Protein AF-A0A933XGR8-F1 (afdb_monomer_lite)

Foldseek 3Di:
DDADDPVNVVVVQVVQVPDPFWPDKDKDQLLPPPPPVVPDDPPAFNWIWIWTWGQDPVGIDIDIDTGGPVPRHPDPVVVLVVPQDPLLVVQLVVLCVVPVPDPPVPPQDDSVLSSCQCRVVVDRDDVSSVVSSVPPD

Sequence (137 aa):
MGEPSLGAVGDLLSVLAKMPTIQKVQFNNYRELRRDARKDRINFPRAYYVGLRTVQPSGEWKIDMWFGKRGEVGDYDATELNTITQEQSIVILRLKELWKDGKGYRDGVLSTDFYKAVMRQDVKDERGFTEYLETKD

Secondary structure (DSSP, 8-state):
-PPPPHHHHHHHHHHHTT-TTEEEEEEEETTTS---TTTS-TT--SEEEEEEEEEETTEEEEEEEEEE-TTTS----HHHHTT--HHHHHHHHHHHHHHHTSTTBTTTB-HHHHHHHHHHS---SHHHHHHHHHH--

Structure (mmCIF, N/CA/C/O backbone):
data_AF-A0A933XGR8-F1
#
_entry.id   AF-A0A933XGR8-F1
#
loop_
_atom_site.group_PDB
_atom_site.id
_atom_site.type_symbol
_atom_site.label_atom_id
_atom_site.label_alt_id
_atom_site.label_comp_id
_atom_site.label_asym_id
_atom_site.label_entity_id
_atom_site.label_seq_id
_atom_site.pdbx_PDB_ins_code
_atom_site.Cartn_x
_atom_site.Cartn_y
_atom_site.Cartn_z
_atom_site.occupancy
_atom_site.B_iso_or_equiv
_atom_site.auth_seq_id
_atom_site.auth_comp_id
_atom_site.auth_asym_id
_atom_site.auth_atom_id
_atom_site.pdbx_PDB_model_num
ATOM 1 N N . MET A 1 1 ? -7.257 -9.499 -17.018 1.00 55.75 1 MET A N 1
ATOM 2 C CA . MET A 1 1 ? -5.783 -9.408 -17.084 1.00 55.75 1 MET A CA 1
ATOM 3 C C . MET A 1 1 ? -5.207 -10.778 -16.779 1.00 55.75 1 MET A C 1
ATOM 5 O O . MET A 1 1 ? -5.722 -11.430 -15.876 1.00 55.75 1 MET A O 1
ATOM 9 N N . GLY A 1 2 ? -4.228 -11.229 -17.567 1.00 69.88 2 GLY A N 1
ATOM 10 C CA . GLY A 1 2 ? -3.498 -12.474 -17.310 1.00 69.88 2 GLY A CA 1
ATOM 11 C C . GLY A 1 2 ? -2.570 -12.348 -16.101 1.00 69.88 2 GLY A C 1
ATOM 12 O O . GLY A 1 2 ? -2.334 -11.247 -15.608 1.00 69.88 2 GLY A O 1
ATOM 13 N N . GLU A 1 3 ? -2.074 -13.479 -15.609 1.00 80.56 3 GLU A N 1
ATOM 14 C CA . GLU A 1 3 ? -1.103 -13.502 -14.516 1.00 80.56 3 GLU A CA 1
ATOM 15 C C . GLU A 1 3 ? 0.225 -12.858 -14.966 1.00 80.56 3 GLU A C 1
ATOM 17 O O . GLU A 1 3 ? 0.697 -13.164 -16.066 1.00 80.56 3 GLU A O 1
ATOM 22 N N . PRO A 1 4 ? 0.832 -11.962 -14.166 1.00 85.31 4 PRO A N 1
ATOM 23 C CA . PRO A 1 4 ? 2.100 -11.340 -14.532 1.00 85.31 4 PRO A CA 1
ATOM 24 C C . PRO A 1 4 ? 3.214 -12.391 -14.613 1.00 85.31 4 PRO A C 1
ATOM 26 O O . PRO A 1 4 ? 3.324 -13.266 -13.752 1.00 85.31 4 PRO A O 1
ATOM 29 N N . SER A 1 5 ? 4.057 -12.305 -15.644 1.00 91.00 5 SER A N 1
ATOM 30 C CA . SER A 1 5 ? 5.222 -13.180 -15.800 1.00 91.00 5 SER A CA 1
ATOM 31 C C . SER A 1 5 ? 6.449 -12.598 -15.095 1.00 91.00 5 SER A C 1
ATOM 33 O O . SER A 1 5 ? 6.585 -11.379 -14.968 1.00 91.00 5 SER A O 1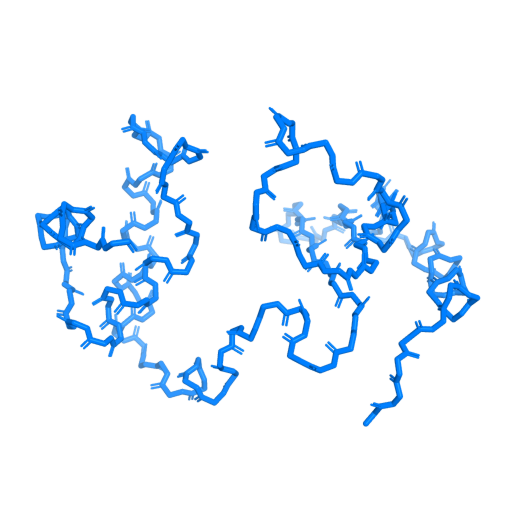
ATOM 35 N N . LEU A 1 6 ? 7.380 -13.463 -14.678 1.00 90.31 6 LEU A N 1
ATOM 36 C CA . LEU A 1 6 ? 8.656 -13.025 -14.101 1.00 90.31 6 LEU A CA 1
ATOM 37 C C . LEU A 1 6 ? 9.437 -12.121 -15.067 1.00 90.31 6 LEU A C 1
ATOM 39 O O . LEU A 1 6 ? 10.014 -11.132 -14.630 1.00 90.31 6 LEU A O 1
ATOM 43 N N . GLY A 1 7 ? 9.416 -12.434 -16.369 1.00 93.50 7 GLY A N 1
ATOM 44 C CA . GLY A 1 7 ? 10.074 -11.626 -17.400 1.00 93.50 7 GLY A CA 1
ATOM 45 C C . GLY A 1 7 ? 9.516 -10.205 -17.464 1.00 93.50 7 GLY A C 1
ATOM 46 O O . GLY A 1 7 ? 10.277 -9.251 -17.355 1.00 93.50 7 GLY A O 1
ATOM 47 N N . ALA A 1 8 ? 8.187 -10.057 -17.507 1.00 92.62 8 ALA A N 1
ATOM 48 C CA . ALA A 1 8 ? 7.549 -8.741 -17.550 1.00 92.62 8 ALA A CA 1
ATOM 49 C C . ALA A 1 8 ? 7.844 -7.902 -16.293 1.00 92.62 8 ALA A C 1
ATOM 51 O O . ALA A 1 8 ? 8.072 -6.696 -16.385 1.00 92.62 8 ALA A O 1
ATOM 52 N N . VAL A 1 9 ? 7.870 -8.533 -15.111 1.00 93.00 9 VAL A N 1
ATOM 53 C CA . VAL A 1 9 ? 8.275 -7.843 -13.877 1.00 93.00 9 VAL A CA 1
ATOM 54 C C . VAL A 1 9 ? 9.764 -7.477 -13.932 1.00 93.00 9 VAL A C 1
ATOM 56 O O . VAL A 1 9 ? 10.116 -6.359 -13.575 1.00 93.00 9 VAL A O 1
ATOM 59 N N . GLY A 1 10 ? 10.635 -8.359 -14.428 1.00 93.75 10 GLY A N 1
ATOM 60 C CA . GLY A 1 10 ? 12.071 -8.098 -14.595 1.00 93.75 10 GLY A CA 1
ATOM 61 C C . GLY A 1 10 ? 12.386 -6.919 -15.524 1.00 93.75 10 GLY A C 1
ATOM 62 O O . GLY A 1 10 ? 13.243 -6.088 -15.203 1.00 93.75 10 GLY A O 1
ATOM 63 N N . ASP A 1 11 ? 11.650 -6.793 -16.627 1.00 95.44 11 ASP A N 1
ATOM 64 C CA . ASP A 1 11 ? 11.771 -5.664 -17.553 1.00 95.44 11 ASP A CA 1
ATOM 65 C C . ASP A 1 11 ? 11.394 -4.346 -16.864 1.00 95.44 11 ASP A C 1
ATOM 67 O O . ASP A 1 11 ? 12.130 -3.358 -16.944 1.00 95.44 11 ASP A O 1
ATOM 71 N N . LEU A 1 12 ? 10.296 -4.344 -16.097 1.00 94.50 12 LEU A N 1
ATOM 72 C CA . LEU A 1 12 ? 9.887 -3.190 -15.297 1.00 94.50 12 LEU A CA 1
ATOM 73 C C . LEU A 1 12 ? 10.962 -2.802 -14.272 1.00 94.50 12 LEU A C 1
ATOM 75 O O . LEU A 1 12 ? 11.304 -1.625 -14.161 1.00 94.50 12 LEU A O 1
ATOM 79 N N . LEU A 1 13 ? 11.522 -3.769 -13.539 1.00 94.56 13 LEU A N 1
ATOM 80 C CA . LEU A 1 13 ? 12.588 -3.510 -12.562 1.00 94.56 13 LEU A CA 1
ATOM 81 C C . LEU A 1 13 ? 13.804 -2.843 -13.212 1.00 94.56 13 LEU A C 1
ATOM 83 O O . LEU A 1 13 ? 14.376 -1.920 -12.634 1.00 94.56 13 LEU A O 1
ATOM 87 N N . SER A 1 14 ? 14.164 -3.269 -14.424 1.00 94.38 14 SER A N 1
ATOM 88 C CA . SER A 1 14 ? 15.281 -2.700 -15.184 1.00 94.38 14 SER A CA 1
ATOM 89 C C . SER A 1 14 ? 15.049 -1.243 -15.587 1.00 94.38 14 SER A C 1
ATOM 91 O O . SER A 1 14 ? 16.008 -0.475 -15.684 1.00 94.38 14 SER A O 1
ATOM 93 N N . VAL A 1 15 ? 13.792 -0.850 -15.809 1.00 96.12 15 VAL A N 1
ATOM 94 C CA . VAL A 1 15 ? 13.409 0.549 -16.044 1.00 96.12 15 VAL A CA 1
ATOM 95 C C . VAL A 1 15 ? 13.436 1.338 -14.735 1.00 96.12 15 VAL A C 1
ATOM 97 O O . VAL A 1 15 ? 14.088 2.377 -14.663 1.00 96.12 15 VAL A O 1
ATOM 100 N N . LEU A 1 16 ? 12.787 0.825 -13.684 1.00 94.56 16 LEU A N 1
ATOM 101 C CA . LEU A 1 16 ? 12.688 1.489 -12.379 1.00 94.56 16 LEU A CA 1
ATOM 102 C C . LEU A 1 16 ? 14.067 1.752 -11.760 1.00 94.56 16 LEU A C 1
ATOM 104 O O . LEU A 1 16 ? 14.319 2.842 -11.258 1.00 94.56 16 LEU A O 1
ATOM 108 N N . ALA A 1 17 ? 14.995 0.798 -11.853 1.00 93.50 17 ALA A N 1
ATOM 109 C CA . ALA A 1 17 ? 16.348 0.939 -11.315 1.00 93.50 17 ALA A CA 1
ATOM 110 C C . ALA A 1 17 ? 17.175 2.056 -11.981 1.00 93.50 17 ALA A C 1
ATOM 112 O O . ALA A 1 17 ? 18.191 2.470 -11.430 1.00 93.50 17 ALA A O 1
ATOM 113 N N . LYS A 1 18 ? 16.761 2.536 -13.160 1.00 95.88 18 LYS A N 1
ATOM 114 C CA . LYS A 1 18 ? 17.431 3.621 -13.893 1.00 95.88 18 LYS A CA 1
ATOM 115 C C . LYS A 1 18 ? 16.783 4.984 -13.664 1.00 95.88 18 LYS A C 1
ATOM 117 O O . LYS A 1 18 ? 17.300 5.985 -14.157 1.00 95.88 18 LYS A O 1
ATOM 122 N N . MET A 1 19 ? 15.648 5.046 -12.967 1.00 95.12 19 MET A N 1
ATOM 123 C CA . MET A 1 19 ? 14.970 6.315 -12.726 1.00 95.12 19 MET A CA 1
ATOM 124 C C . MET A 1 19 ? 15.767 7.148 -11.712 1.00 95.12 19 MET A C 1
ATOM 126 O O . MET A 1 19 ? 16.024 6.657 -10.614 1.00 95.12 19 MET A O 1
ATOM 130 N N . PRO A 1 20 ? 16.101 8.419 -12.011 1.00 93.38 20 PRO A N 1
ATOM 131 C CA . PRO A 1 20 ? 16.928 9.251 -11.128 1.00 93.38 20 PRO A CA 1
ATOM 132 C C . PRO A 1 20 ? 16.357 9.448 -9.720 1.00 93.38 20 PRO A C 1
ATOM 134 O O . PRO A 1 20 ? 17.097 9.674 -8.768 1.00 93.38 20 PRO A O 1
ATOM 137 N N . THR A 1 21 ? 15.034 9.374 -9.581 1.00 94.12 21 THR A N 1
ATOM 138 C CA . THR A 1 21 ? 14.339 9.542 -8.303 1.00 94.12 21 THR A CA 1
ATOM 139 C C . THR A 1 21 ? 14.266 8.256 -7.488 1.00 94.12 21 THR A C 1
ATOM 141 O O . THR A 1 21 ? 13.863 8.315 -6.328 1.00 94.12 21 THR A O 1
ATOM 144 N N . ILE A 1 22 ? 14.615 7.095 -8.050 1.00 95.50 22 ILE A N 1
ATOM 145 C CA . ILE A 1 22 ? 14.573 5.801 -7.362 1.00 95.50 22 ILE A CA 1
ATOM 146 C C . ILE A 1 22 ? 15.966 5.489 -6.816 1.00 95.50 22 ILE A C 1
ATOM 148 O O . ILE A 1 22 ? 16.921 5.300 -7.557 1.00 95.50 22 ILE A O 1
ATOM 152 N N . GLN A 1 23 ? 16.070 5.404 -5.493 1.00 95.00 23 GLN A N 1
ATOM 153 C CA . GLN A 1 23 ? 17.326 5.113 -4.800 1.00 95.00 23 GLN A CA 1
ATOM 154 C C . GLN A 1 23 ? 17.536 3.620 -4.565 1.00 95.00 23 GLN A C 1
ATOM 156 O O . GLN A 1 23 ? 18.666 3.146 -4.473 1.00 95.00 23 GLN A O 1
ATOM 161 N N . LYS A 1 24 ? 16.441 2.871 -4.408 1.00 95.06 24 LYS A N 1
ATOM 162 C CA . LYS A 1 24 ? 16.498 1.437 -4.137 1.00 95.06 24 LYS A CA 1
ATOM 163 C C . LYS A 1 24 ? 15.309 0.726 -4.748 1.00 95.06 24 LYS A C 1
ATOM 165 O O . LYS A 1 24 ? 14.172 1.161 -4.581 1.00 95.06 24 LYS A O 1
ATOM 170 N N . VAL A 1 25 ? 15.597 -0.417 -5.359 1.00 95.38 25 VAL A N 1
ATOM 171 C CA . VAL A 1 25 ? 14.611 -1.394 -5.813 1.00 95.38 25 VAL A CA 1
ATOM 172 C C . VAL A 1 25 ? 14.825 -2.683 -5.023 1.00 95.38 25 VAL A C 1
ATOM 174 O O . VAL A 1 25 ? 15.937 -3.202 -4.947 1.00 95.38 25 VAL A O 1
ATOM 177 N N . GLN A 1 26 ? 13.767 -3.184 -4.400 1.00 94.50 26 GLN A N 1
ATOM 178 C CA . GLN A 1 26 ? 13.710 -4.483 -3.746 1.00 94.50 26 GLN A CA 1
ATOM 179 C C . GLN A 1 26 ? 12.743 -5.363 -4.525 1.00 94.50 26 GLN A C 1
ATOM 181 O O . GLN A 1 26 ? 11.626 -4.943 -4.806 1.00 94.50 26 GLN A O 1
ATOM 186 N N . PHE A 1 27 ? 13.148 -6.594 -4.815 1.00 92.94 27 PHE A N 1
ATOM 187 C CA . PHE A 1 27 ? 12.300 -7.589 -5.455 1.00 92.94 27 PHE A CA 1
ATOM 188 C C . PHE A 1 27 ? 12.251 -8.856 -4.606 1.00 92.94 27 PHE A C 1
ATOM 190 O O . PHE A 1 27 ? 13.293 -9.333 -4.162 1.00 92.94 27 PHE A O 1
ATOM 197 N N . ASN A 1 28 ? 11.052 -9.404 -4.407 1.00 89.25 28 ASN A N 1
ATOM 198 C CA . ASN A 1 28 ? 10.855 -10.714 -3.790 1.00 89.25 28 ASN A CA 1
ATOM 199 C C . ASN A 1 28 ? 9.869 -11.540 -4.628 1.00 89.25 28 ASN A C 1
ATOM 201 O O . ASN A 1 28 ? 8.803 -11.054 -5.016 1.00 89.25 28 ASN A O 1
ATOM 205 N N . ASN A 1 29 ? 10.195 -12.813 -4.853 1.00 88.62 29 ASN A N 1
ATOM 206 C CA . ASN A 1 29 ? 9.309 -13.767 -5.514 1.00 88.62 29 ASN A CA 1
ATOM 207 C C . ASN A 1 29 ? 8.522 -14.582 -4.473 1.00 88.62 29 ASN A C 1
ATOM 209 O O . ASN A 1 29 ? 8.923 -15.684 -4.099 1.00 88.62 29 ASN A O 1
ATOM 213 N N . TYR A 1 30 ? 7.377 -14.058 -4.023 1.00 83.81 30 TYR A N 1
ATOM 214 C CA . TYR A 1 30 ? 6.481 -14.773 -3.103 1.00 83.81 30 TYR A CA 1
ATOM 215 C C . TYR A 1 30 ? 5.646 -15.871 -3.785 1.00 83.81 30 TYR A C 1
ATOM 217 O O . TYR A 1 30 ? 4.850 -16.534 -3.121 1.00 83.81 30 TYR A O 1
ATOM 225 N N . ARG A 1 31 ? 5.832 -16.120 -5.092 1.00 80.38 31 ARG A N 1
ATOM 226 C CA . ARG A 1 31 ? 5.225 -17.276 -5.779 1.00 80.38 31 ARG A CA 1
ATOM 227 C C . 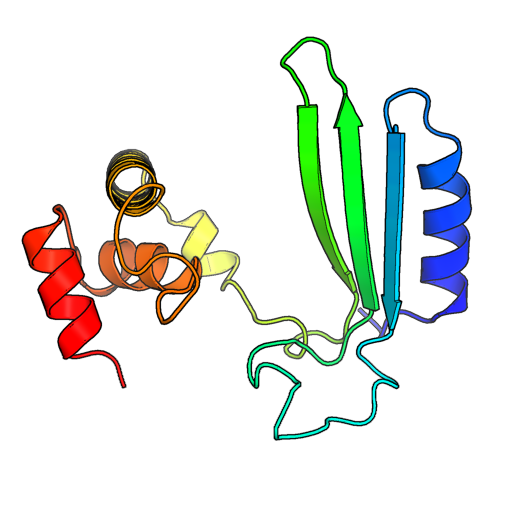ARG A 1 31 ? 6.010 -18.565 -5.546 1.00 80.38 31 ARG A C 1
ATOM 229 O O . ARG A 1 31 ? 5.407 -19.635 -5.535 1.00 80.38 31 ARG A O 1
ATOM 236 N N . GLU A 1 32 ? 7.327 -18.450 -5.385 1.00 72.81 32 GLU A N 1
ATOM 237 C CA . GLU A 1 32 ? 8.264 -19.578 -5.264 1.00 72.81 32 GLU A CA 1
ATOM 238 C C . GLU A 1 32 ? 8.852 -19.742 -3.863 1.00 72.81 32 GLU A C 1
ATOM 240 O O . GLU A 1 32 ? 9.453 -20.778 -3.573 1.00 72.81 32 GLU A O 1
ATOM 245 N N . LEU A 1 33 ? 8.669 -18.753 -2.980 1.00 65.50 33 LEU A N 1
ATOM 246 C CA . LEU A 1 33 ? 9.002 -18.910 -1.570 1.00 65.50 33 LEU A CA 1
ATOM 247 C C . LEU A 1 33 ? 8.258 -20.137 -1.028 1.00 65.50 33 LEU A C 1
ATOM 249 O O . LEU A 1 33 ? 7.025 -20.171 -0.981 1.00 65.50 33 LEU A O 1
ATOM 253 N N . ARG A 1 34 ? 9.025 -21.177 -0.662 1.00 51.84 34 ARG A N 1
ATOM 254 C CA . ARG A 1 34 ? 8.507 -22.319 0.092 1.00 51.84 34 ARG A CA 1
ATOM 255 C C . ARG A 1 34 ? 7.904 -21.736 1.352 1.00 51.84 34 ARG A C 1
ATOM 257 O O . ARG A 1 34 ? 8.666 -21.275 2.192 1.00 51.84 34 ARG A O 1
ATOM 264 N N . ARG A 1 35 ? 6.571 -21.762 1.431 1.00 54.16 35 ARG A N 1
ATOM 265 C CA . ARG A 1 35 ? 5.806 -21.317 2.592 1.00 54.16 35 ARG A CA 1
ATOM 266 C C . ARG A 1 35 ? 6.275 -22.104 3.815 1.00 54.16 35 ARG A C 1
ATOM 268 O O . ARG A 1 35 ? 5.772 -23.195 4.076 1.00 54.16 35 ARG A O 1
ATOM 275 N N . ASP A 1 36 ? 7.270 -21.601 4.531 1.00 49.50 36 ASP A N 1
ATOM 276 C CA . ASP A 1 36 ? 7.590 -22.077 5.863 1.00 49.50 36 ASP A CA 1
ATOM 277 C C . ASP A 1 36 ? 6.485 -21.525 6.747 1.00 49.50 36 ASP A C 1
ATOM 279 O O . ASP A 1 36 ? 6.514 -20.362 7.140 1.00 49.50 36 ASP A O 1
ATOM 283 N N . ALA A 1 37 ? 5.487 -22.355 7.045 1.00 49.47 37 ALA A N 1
ATOM 284 C CA . ALA A 1 37 ? 4.340 -21.986 7.871 1.00 49.47 37 ALA A CA 1
ATOM 285 C C . ALA A 1 37 ? 4.731 -21.402 9.249 1.00 49.47 37 ALA A C 1
ATOM 287 O O . ALA A 1 37 ? 3.884 -20.833 9.928 1.00 49.47 37 ALA A O 1
ATOM 288 N N . ARG A 1 38 ? 6.003 -21.530 9.667 1.00 46.72 38 ARG A N 1
ATOM 289 C CA . ARG A 1 38 ? 6.548 -20.974 10.916 1.00 46.72 38 ARG A CA 1
ATOM 290 C C . ARG A 1 38 ? 7.237 -19.610 10.760 1.00 46.72 38 ARG A C 1
ATOM 292 O O . ARG A 1 38 ? 7.499 -18.967 11.772 1.00 46.72 38 ARG A O 1
ATOM 299 N N . LYS A 1 39 ? 7.565 -19.172 9.538 1.00 45.72 39 LYS A N 1
ATOM 300 C CA . LYS A 1 39 ? 8.265 -17.897 9.250 1.00 45.72 39 LYS A CA 1
ATOM 301 C C . LYS A 1 39 ? 7.503 -16.991 8.296 1.00 45.72 39 LYS A C 1
ATOM 303 O O . LYS A 1 39 ? 7.590 -15.767 8.407 1.00 45.72 39 LYS A O 1
ATOM 308 N N . ASP A 1 40 ? 6.764 -17.579 7.371 1.00 48.50 40 ASP A N 1
ATOM 309 C CA . ASP A 1 40 ? 5.970 -16.838 6.419 1.00 48.50 40 ASP A CA 1
ATOM 310 C C . ASP A 1 40 ? 4.699 -16.389 7.107 1.00 48.50 40 ASP A C 1
ATOM 312 O O . ASP A 1 40 ? 3.821 -17.179 7.453 1.00 48.50 40 ASP A O 1
ATOM 316 N N . ARG A 1 41 ? 4.624 -15.075 7.325 1.00 50.62 41 ARG A N 1
ATOM 317 C CA . ARG A 1 41 ? 3.384 -14.409 7.696 1.00 50.62 41 ARG A CA 1
ATOM 318 C C . ARG A 1 41 ? 2.320 -14.914 6.724 1.00 50.62 41 ARG A C 1
ATOM 320 O O . ARG A 1 41 ? 2.419 -14.651 5.526 1.00 50.62 41 ARG A O 1
ATOM 327 N N . ILE A 1 42 ? 1.316 -15.608 7.258 1.00 54.19 42 ILE A N 1
ATOM 328 C CA . ILE A 1 42 ? 0.144 -16.186 6.570 1.00 54.19 42 ILE A CA 1
ATOM 329 C C . ILE A 1 42 ? -0.556 -15.175 5.626 1.00 54.19 42 ILE A C 1
ATOM 331 O O . ILE A 1 42 ? -1.342 -15.550 4.763 1.00 54.19 42 ILE A O 1
ATOM 335 N N . ASN A 1 43 ? -0.196 -13.895 5.724 1.00 61.97 43 ASN A N 1
ATOM 336 C CA . ASN A 1 43 ? -0.846 -12.751 5.108 1.00 61.97 43 ASN A CA 1
ATOM 337 C C . ASN A 1 43 ? -0.179 -12.233 3.821 1.00 61.97 43 ASN A C 1
ATOM 339 O O . ASN A 1 43 ? -0.616 -11.201 3.313 1.00 61.97 43 ASN A O 1
ATOM 343 N N . PHE A 1 44 ? 0.881 -12.867 3.296 1.00 71.25 44 PHE A N 1
ATOM 344 C CA . PHE A 1 44 ? 1.471 -12.415 2.028 1.00 71.25 44 PHE A CA 1
ATOM 345 C C . PHE A 1 44 ? 0.842 -13.099 0.807 1.00 71.25 44 PHE A C 1
ATOM 347 O O . PHE A 1 44 ? 0.706 -14.328 0.775 1.00 71.25 44 PHE A O 1
ATOM 354 N N . PRO A 1 45 ? 0.481 -12.318 -0.226 1.00 77.75 45 PRO A N 1
ATOM 355 C CA . PRO A 1 45 ? -0.144 -12.852 -1.422 1.00 77.75 45 PRO A CA 1
ATOM 356 C C . PRO A 1 45 ? 0.827 -13.721 -2.223 1.00 77.75 45 PRO A C 1
ATOM 358 O O . PRO A 1 45 ? 2.045 -13.520 -2.199 1.00 77.75 45 PRO A O 1
ATOM 361 N N . ARG A 1 46 ? 0.284 -14.672 -2.990 1.00 82.00 46 ARG A N 1
ATOM 362 C CA . ARG A 1 46 ? 1.064 -15.454 -3.959 1.00 82.00 46 ARG A CA 1
ATOM 363 C C . ARG A 1 46 ? 1.384 -14.577 -5.173 1.00 82.00 46 ARG A C 1
ATOM 365 O O . ARG A 1 46 ? 0.722 -14.637 -6.197 1.00 82.00 46 ARG A O 1
ATOM 372 N N . ALA A 1 47 ? 2.383 -13.719 -5.040 1.00 88.00 47 ALA A N 1
ATOM 373 C CA . ALA A 1 47 ? 2.648 -12.662 -6.007 1.00 88.00 47 ALA A CA 1
ATOM 374 C C . ALA A 1 47 ? 4.137 -12.311 -6.074 1.00 88.00 47 ALA A C 1
ATOM 376 O O . ALA A 1 47 ? 4.944 -12.727 -5.245 1.00 88.00 47 ALA A O 1
ATOM 377 N N . TYR A 1 48 ? 4.514 -11.517 -7.065 1.00 90.75 48 TYR A N 1
ATOM 378 C CA . TYR A 1 48 ? 5.779 -10.799 -7.039 1.00 90.75 48 TYR A CA 1
ATOM 379 C C . TYR A 1 48 ? 5.615 -9.512 -6.241 1.00 90.75 48 TYR A C 1
ATOM 381 O O . TYR A 1 48 ? 4.619 -8.807 -6.391 1.00 90.75 48 TYR A O 1
ATOM 389 N N . TYR A 1 49 ? 6.604 -9.189 -5.421 1.00 90.81 49 TYR A N 1
ATOM 390 C CA . TYR A 1 49 ? 6.656 -7.933 -4.685 1.00 90.81 49 TYR A CA 1
ATOM 391 C C . TYR A 1 49 ? 7.793 -7.070 -5.205 1.00 90.81 49 TYR A C 1
ATOM 393 O O . TYR A 1 49 ? 8.913 -7.556 -5.387 1.00 90.81 49 TYR A O 1
ATOM 401 N N . VAL A 1 50 ? 7.503 -5.784 -5.372 1.00 94.06 50 VAL A N 1
ATOM 402 C CA . VAL A 1 50 ? 8.480 -4.756 -5.707 1.00 94.06 50 VAL A CA 1
ATOM 403 C C . VAL A 1 50 ? 8.356 -3.613 -4.708 1.00 94.06 50 VAL A C 1
ATOM 405 O O . VAL A 1 50 ? 7.355 -2.903 -4.685 1.00 94.06 50 VAL A O 1
ATOM 408 N N . GLY A 1 51 ? 9.385 -3.436 -3.887 1.00 94.31 51 GLY A N 1
ATOM 409 C CA . GLY A 1 51 ? 9.515 -2.307 -2.973 1.00 94.31 51 GLY A CA 1
ATOM 410 C C . GLY A 1 51 ? 10.452 -1.257 -3.555 1.00 94.31 51 GLY A C 1
ATOM 411 O O . GLY A 1 51 ? 11.576 -1.578 -3.933 1.00 94.31 51 GLY A O 1
ATOM 412 N N . LEU A 1 52 ? 10.027 -0.000 -3.601 1.00 95.94 52 LEU A N 1
ATOM 413 C CA . LEU A 1 52 ? 10.848 1.121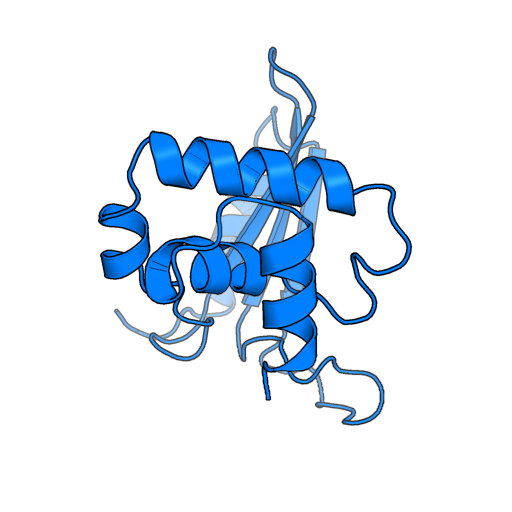 -4.048 1.00 95.94 52 LEU A CA 1
ATOM 414 C C . LEU A 1 52 ? 11.120 2.066 -2.888 1.00 95.94 52 LEU A C 1
ATOM 416 O O . LEU A 1 52 ? 10.224 2.346 -2.093 1.00 95.94 52 LEU A O 1
ATOM 420 N N . ARG A 1 53 ? 12.338 2.604 -2.832 1.00 96.12 53 ARG A N 1
ATOM 421 C CA . ARG A 1 53 ? 12.612 3.857 -2.124 1.00 96.12 53 ARG A CA 1
ATOM 422 C C . ARG A 1 53 ? 12.878 4.935 -3.150 1.00 96.12 53 ARG A C 1
ATOM 424 O O . ARG A 1 53 ? 13.754 4.766 -4.000 1.00 96.12 53 ARG A O 1
ATOM 431 N N . THR A 1 54 ? 12.119 6.016 -3.076 1.00 94.56 54 THR A N 1
ATOM 432 C CA . THR A 1 54 ? 12.241 7.157 -3.977 1.00 94.56 54 THR A CA 1
ATOM 433 C C . THR A 1 54 ? 12.416 8.440 -3.185 1.00 94.56 54 THR A C 1
ATOM 435 O O . THR A 1 54 ? 11.825 8.594 -2.122 1.00 94.56 54 THR A O 1
ATOM 438 N N . VAL A 1 55 ? 13.233 9.355 -3.698 1.00 91.88 55 VAL A N 1
ATOM 439 C CA . VAL A 1 55 ? 13.398 10.698 -3.143 1.00 91.88 55 VAL A CA 1
ATOM 440 C C . VAL A 1 55 ? 12.834 11.703 -4.130 1.00 91.88 55 VAL A C 1
ATOM 442 O O . VAL A 1 55 ? 13.165 11.698 -5.316 1.00 91.88 55 VAL A O 1
ATOM 445 N N . GLN A 1 56 ? 11.953 12.551 -3.618 1.00 88.00 56 GLN A N 1
ATOM 446 C CA . GLN A 1 56 ? 11.294 13.632 -4.336 1.00 88.00 56 GLN A CA 1
ATOM 447 C C . GLN A 1 56 ? 11.482 14.939 -3.552 1.00 88.00 56 GLN A C 1
ATOM 449 O O . GLN A 1 56 ? 11.853 14.889 -2.378 1.00 88.00 56 GLN A O 1
ATOM 454 N N . PRO A 1 57 ? 11.192 16.115 -4.140 1.00 88.69 57 PRO A N 1
ATOM 455 C CA . PRO A 1 57 ? 11.266 17.385 -3.411 1.00 88.69 57 PRO A CA 1
ATOM 456 C C . PRO A 1 57 ? 10.433 17.410 -2.119 1.00 88.69 57 PRO A C 1
ATOM 458 O O . PRO A 1 57 ? 10.779 18.116 -1.179 1.00 88.69 57 PRO A O 1
ATOM 461 N N . SER A 1 58 ? 9.361 16.615 -2.049 1.00 88.38 58 SER A N 1
ATOM 462 C CA . SER A 1 58 ? 8.512 16.480 -0.861 1.00 88.38 58 SER A CA 1
ATOM 463 C C . SER A 1 58 ? 9.071 15.536 0.218 1.00 88.38 58 SER A C 1
ATOM 465 O O . SER A 1 58 ? 8.444 15.405 1.264 1.00 88.38 58 SER A O 1
ATOM 467 N N . GLY A 1 59 ? 10.173 14.820 -0.042 1.00 91.25 59 GLY A N 1
ATOM 468 C CA . GLY A 1 59 ? 10.782 13.855 0.882 1.00 91.25 59 GLY A CA 1
ATOM 469 C C . GLY A 1 59 ? 11.027 12.455 0.299 1.00 91.25 59 GLY A C 1
ATOM 470 O O . GLY A 1 59 ? 10.905 12.221 -0.907 1.00 91.25 59 GLY A O 1
ATOM 471 N N . GLU A 1 60 ? 11.397 11.520 1.181 1.00 93.31 60 GLU A N 1
ATOM 472 C CA . GLU A 1 60 ? 11.579 10.098 0.857 1.00 93.31 60 GLU A CA 1
ATOM 473 C C . GLU A 1 60 ? 10.245 9.352 0.960 1.00 93.31 60 GLU A C 1
ATOM 475 O O . GLU A 1 60 ? 9.534 9.441 1.962 1.00 93.31 60 GLU A O 1
ATOM 480 N N . TRP A 1 61 ? 9.938 8.561 -0.063 1.00 93.00 61 TRP A N 1
ATOM 481 C CA . TRP A 1 61 ? 8.776 7.689 -0.099 1.00 93.00 61 TRP A CA 1
ATOM 482 C C . TRP A 1 61 ? 9.195 6.236 -0.249 1.00 93.00 61 TRP A C 1
ATOM 484 O O . TRP A 1 61 ? 10.097 5.893 -1.020 1.00 93.00 61 TRP A O 1
ATOM 494 N N . LYS A 1 62 ? 8.458 5.365 0.439 1.00 92.31 62 LYS A N 1
ATOM 495 C CA . LYS A 1 62 ? 8.462 3.930 0.180 1.00 92.31 62 LYS A CA 1
ATOM 496 C C . LYS A 1 62 ? 7.212 3.570 -0.617 1.00 92.31 62 LYS A C 1
ATOM 498 O O . LYS A 1 62 ? 6.107 3.864 -0.173 1.00 92.31 62 LYS A O 1
ATOM 503 N N . ILE A 1 63 ? 7.389 2.927 -1.767 1.00 91.38 63 ILE A N 1
ATOM 504 C CA . ILE A 1 63 ? 6.287 2.442 -2.607 1.00 91.38 63 ILE A CA 1
ATOM 505 C C . ILE A 1 63 ? 6.323 0.919 -2.593 1.00 91.38 63 ILE A C 1
ATOM 507 O O . ILE A 1 63 ? 7.343 0.317 -2.916 1.00 91.38 63 ILE A O 1
ATOM 511 N N . ASP A 1 64 ? 5.212 0.300 -2.214 1.00 89.00 64 ASP A N 1
ATOM 512 C CA . ASP A 1 64 ? 5.055 -1.149 -2.152 1.00 89.00 64 ASP A CA 1
ATOM 513 C C . ASP A 1 64 ? 4.108 -1.596 -3.274 1.00 89.00 64 ASP A C 1
ATOM 515 O O . ASP A 1 64 ? 2.938 -1.222 -3.285 1.00 89.00 64 ASP A O 1
ATOM 519 N N . MET A 1 65 ? 4.609 -2.385 -4.227 1.00 89.88 65 MET A N 1
ATOM 520 C CA . MET A 1 65 ? 3.842 -2.890 -5.369 1.00 89.88 65 MET A CA 1
ATOM 521 C C . MET A 1 65 ? 3.766 -4.414 -5.336 1.00 89.88 65 MET A C 1
ATOM 523 O O . MET A 1 65 ? 4.759 -5.094 -5.070 1.00 89.88 65 MET A O 1
ATOM 527 N N . TRP A 1 66 ? 2.593 -4.949 -5.661 1.00 88.50 66 TRP A N 1
ATOM 528 C CA . TRP A 1 66 ? 2.337 -6.383 -5.731 1.00 88.50 66 TRP A CA 1
ATOM 529 C C . TRP A 1 66 ? 1.788 -6.754 -7.107 1.00 88.50 66 TRP A C 1
ATOM 531 O O . TRP A 1 66 ? 0.814 -6.169 -7.572 1.00 88.50 66 TRP A O 1
ATOM 541 N N . PHE A 1 67 ? 2.401 -7.749 -7.742 1.00 89.06 67 PHE A N 1
ATOM 542 C CA . PHE A 1 67 ? 2.020 -8.262 -9.055 1.00 89.06 67 PHE A CA 1
ATOM 543 C C . PHE A 1 67 ? 1.630 -9.730 -8.917 1.00 89.06 67 PHE A C 1
ATOM 545 O O . PHE A 1 67 ? 2.487 -10.606 -8.798 1.00 89.06 67 PHE A O 1
ATOM 552 N N . GLY A 1 68 ? 0.335 -10.010 -8.943 1.00 86.38 68 GLY A N 1
ATOM 553 C CA . GLY A 1 68 ? -0.186 -11.372 -8.892 1.00 86.38 68 GLY A CA 1
ATOM 554 C C . GLY A 1 68 ? -1.470 -11.502 -9.690 1.00 86.38 68 GLY A C 1
ATOM 555 O O . GLY A 1 68 ? -1.917 -10.556 -10.345 1.00 86.38 68 GLY A O 1
ATOM 556 N N . LYS A 1 69 ? -2.061 -12.695 -9.656 1.00 83.06 69 LYS A N 1
ATOM 557 C CA . LYS A 1 69 ? -3.369 -12.920 -10.263 1.00 83.06 69 LYS A CA 1
ATOM 558 C C . LYS A 1 69 ? -4.433 -12.104 -9.518 1.00 83.06 69 LYS A C 1
ATOM 560 O O . LYS A 1 69 ? -4.326 -11.868 -8.314 1.00 83.06 69 LYS A O 1
ATOM 565 N N . ARG A 1 70 ? -5.484 -11.686 -10.232 1.00 75.25 70 ARG A N 1
ATOM 566 C CA . ARG A 1 70 ? -6.664 -11.059 -9.612 1.00 75.25 70 ARG A CA 1
ATOM 567 C C . ARG A 1 70 ? -7.210 -11.976 -8.507 1.00 75.25 70 ARG A C 1
ATOM 569 O O . ARG A 1 70 ? -7.398 -13.164 -8.767 1.00 75.25 70 ARG A O 1
ATOM 576 N N . GLY A 1 71 ? -7.435 -11.426 -7.315 1.00 73.44 71 GLY A N 1
ATOM 577 C CA . GLY A 1 71 ? -7.861 -12.165 -6.122 1.00 73.44 71 GLY A CA 1
ATOM 578 C C . GLY A 1 71 ? -6.734 -12.838 -5.324 1.00 73.44 71 GLY A C 1
ATOM 579 O O . GLY A 1 71 ? -6.991 -13.324 -4.229 1.00 73.44 71 GLY A O 1
ATOM 580 N N . GLU A 1 72 ? -5.490 -12.880 -5.826 1.00 75.00 72 GLU A N 1
ATOM 581 C CA . GLU A 1 72 ? -4.344 -13.406 -5.060 1.00 75.00 72 GLU A CA 1
ATOM 582 C C . GLU A 1 72 ? -3.563 -12.312 -4.339 1.00 75.00 72 GLU A C 1
ATOM 584 O O . GLU A 1 72 ? -3.102 -12.543 -3.225 1.00 75.00 72 GLU A O 1
ATOM 589 N N . VAL A 1 73 ? -3.405 -11.138 -4.956 1.00 72.31 73 VAL A N 1
ATOM 590 C CA . VAL A 1 73 ? -2.967 -9.924 -4.258 1.00 72.31 73 VAL A CA 1
ATOM 591 C C . VAL A 1 73 ? -4.178 -9.430 -3.502 1.00 72.31 73 VAL A C 1
ATOM 593 O O . VAL A 1 73 ? -5.155 -9.086 -4.156 1.00 72.31 73 VAL A O 1
ATOM 596 N N . GLY A 1 74 ? -4.116 -9.479 -2.165 1.00 65.62 74 GLY A N 1
ATOM 597 C CA . GLY A 1 74 ? -5.243 -9.168 -1.290 1.00 65.62 74 GLY A CA 1
ATOM 598 C C . GLY A 1 74 ? -6.016 -7.985 -1.840 1.00 65.62 74 GLY A C 1
ATOM 599 O O . GLY A 1 74 ? -5.449 -6.898 -1.983 1.00 65.62 74 GLY A O 1
ATOM 600 N N . ASP A 1 75 ? -7.267 -8.241 -2.215 1.00 54.97 75 ASP A N 1
ATOM 601 C CA . ASP A 1 75 ? -8.162 -7.202 -2.673 1.00 54.97 75 ASP A CA 1
ATOM 602 C C . ASP A 1 75 ? -8.317 -6.259 -1.469 1.00 54.97 75 ASP A C 1
ATOM 604 O O . ASP A 1 75 ? -9.118 -6.481 -0.562 1.00 54.97 75 ASP A O 1
ATOM 608 N N . TYR A 1 76 ? -7.543 -5.169 -1.439 1.00 55.75 76 TYR A N 1
ATOM 609 C CA . TYR A 1 76 ? -8.213 -3.926 -1.114 1.00 55.75 76 TYR A CA 1
ATOM 610 C C . TYR A 1 76 ? -9.370 -3.905 -2.086 1.00 55.75 76 TYR A C 1
ATOM 612 O O . TYR A 1 76 ? -9.141 -3.953 -3.299 1.00 55.75 76 TYR A O 1
ATOM 620 N N . ASP A 1 77 ? -10.588 -3.948 -1.567 1.00 60.25 77 ASP A N 1
ATOM 621 C CA . ASP A 1 77 ? -11.719 -3.738 -2.429 1.00 60.25 77 ASP A CA 1
ATOM 622 C C . ASP A 1 77 ? -11.571 -2.301 -2.928 1.00 60.25 77 ASP A C 1
ATOM 624 O O . ASP A 1 77 ? -11.867 -1.334 -2.230 1.00 60.25 77 ASP A O 1
ATOM 628 N N . ALA A 1 78 ? -10.956 -2.152 -4.102 1.00 61.72 78 ALA A N 1
ATOM 629 C CA . ALA A 1 78 ? -10.694 -0.855 -4.694 1.00 61.72 78 ALA A CA 1
ATOM 630 C C . ALA A 1 78 ? -12.021 -0.116 -4.876 1.00 61.72 78 ALA A C 1
ATOM 632 O O . ALA A 1 78 ? -12.042 1.109 -4.850 1.00 61.72 78 ALA A O 1
ATOM 633 N N . THR A 1 79 ? -13.130 -0.857 -4.996 1.00 66.31 79 THR A N 1
ATOM 634 C CA . THR A 1 79 ? -14.468 -0.279 -4.994 1.00 66.31 79 THR A CA 1
ATOM 635 C C . THR A 1 79 ? -14.819 0.308 -3.629 1.00 66.31 79 THR A C 1
ATOM 637 O O . THR A 1 79 ? -15.247 1.454 -3.583 1.00 66.31 79 THR A O 1
ATOM 640 N N . GLU A 1 80 ? -14.529 -0.385 -2.526 1.00 73.50 80 GLU A N 1
ATOM 641 C CA . GLU A 1 80 ? -14.733 0.128 -1.168 1.00 73.50 80 GLU A CA 1
ATOM 642 C C . GLU A 1 80 ? -13.853 1.354 -0.898 1.00 73.50 80 GLU A C 1
ATOM 644 O O . GLU A 1 80 ? -14.373 2.396 -0.514 1.00 73.50 80 GLU A O 1
ATOM 649 N N . LEU A 1 81 ? -12.549 1.303 -1.195 1.00 77.25 81 LEU A N 1
ATOM 650 C CA . LEU A 1 81 ? -11.661 2.460 -1.008 1.00 77.25 81 LEU A CA 1
ATOM 651 C C . LEU A 1 81 ? -12.082 3.677 -1.841 1.00 77.25 81 LEU A C 1
ATOM 653 O O . LEU A 1 81 ? -11.895 4.800 -1.390 1.00 77.25 81 LEU A O 1
ATOM 657 N N . ASN A 1 82 ? -12.681 3.483 -3.018 1.00 81.69 82 ASN A N 1
ATOM 658 C CA . ASN A 1 82 ? -13.207 4.589 -3.824 1.00 81.69 82 ASN A CA 1
ATOM 659 C C . ASN A 1 82 ? -14.443 5.264 -3.202 1.00 81.69 82 ASN A C 1
ATOM 661 O O . ASN A 1 82 ? -14.823 6.348 -3.638 1.00 81.69 82 ASN A O 1
ATOM 665 N N . THR A 1 83 ? -15.070 4.644 -2.199 1.00 87.75 83 THR A N 1
ATOM 666 C CA . THR A 1 83 ? -16.203 5.215 -1.450 1.00 87.75 83 THR A CA 1
ATOM 667 C C . THR A 1 83 ? -15.788 5.903 -0.152 1.00 87.75 83 THR A C 1
ATOM 669 O O . THR A 1 83 ? -16.642 6.460 0.536 1.00 87.75 83 THR A O 1
ATOM 672 N N . ILE A 1 84 ? -14.493 5.891 0.187 1.00 90.62 84 ILE A N 1
ATOM 673 C CA . ILE A 1 84 ? -14.004 6.514 1.414 1.00 90.62 84 ILE A CA 1
ATOM 674 C C . ILE A 1 84 ? -14.304 8.015 1.414 1.00 90.62 84 ILE A C 1
ATOM 676 O O . ILE A 1 84 ? -13.964 8.748 0.483 1.00 90.62 84 ILE A O 1
ATOM 680 N N . THR A 1 85 ? -14.929 8.495 2.485 1.00 94.50 85 THR A N 1
ATOM 681 C CA . THR A 1 85 ? -15.171 9.930 2.643 1.00 94.50 85 THR A CA 1
ATOM 682 C C . THR A 1 85 ? -13.921 10.642 3.161 1.00 94.50 85 THR A C 1
ATOM 684 O O . THR A 1 85 ? -13.005 10.039 3.736 1.00 94.50 85 THR A O 1
ATOM 687 N N . GLN A 1 86 ? -13.875 11.966 2.996 1.00 94.62 86 GLN A N 1
ATOM 688 C CA . GLN A 1 86 ? -12.802 12.781 3.569 1.00 94.62 86 GLN A CA 1
ATOM 689 C C . GLN A 1 86 ? -12.759 12.662 5.102 1.00 94.62 86 GLN A C 1
ATOM 691 O O . GLN A 1 86 ? -11.678 12.583 5.682 1.00 94.62 86 GLN A O 1
ATOM 696 N N . GLU A 1 87 ? -13.921 12.594 5.755 1.00 95.50 87 GLU A N 1
ATOM 697 C CA . GLU A 1 87 ? -14.025 12.410 7.205 1.00 95.50 87 GLU A CA 1
ATOM 698 C C . GLU A 1 87 ? -13.425 11.067 7.643 1.00 95.50 87 GLU A C 1
ATOM 700 O O . GLU A 1 87 ? -12.548 11.035 8.507 1.00 95.50 87 GLU A O 1
ATOM 705 N N . GLN A 1 88 ? -13.819 9.969 6.991 1.00 95.44 88 GLN A N 1
ATOM 706 C CA . GLN A 1 88 ? -13.269 8.637 7.259 1.00 95.44 88 GLN A CA 1
ATOM 707 C C . GLN A 1 88 ? -11.756 8.599 7.025 1.00 95.44 88 GLN A C 1
ATOM 709 O O . GLN A 1 88 ? -11.015 8.030 7.826 1.00 95.44 88 GLN A O 1
ATOM 714 N N . SER A 1 89 ? -11.276 9.259 5.968 1.00 94.50 89 SER A N 1
ATOM 715 C CA . SER A 1 89 ? -9.844 9.365 5.672 1.00 94.50 89 SER A CA 1
ATOM 716 C C . SER A 1 89 ? -9.078 10.051 6.804 1.00 94.50 89 SER A C 1
ATOM 718 O O . SER A 1 89 ? -8.017 9.576 7.210 1.00 94.50 89 SER A O 1
ATOM 720 N N . ILE A 1 90 ? -9.624 11.139 7.357 1.00 96.00 90 ILE A N 1
ATOM 721 C CA . ILE A 1 90 ? -9.024 11.849 8.494 1.00 96.00 90 ILE A CA 1
ATOM 722 C C . ILE A 1 90 ? -8.990 10.953 9.735 1.00 96.00 90 ILE A C 1
ATOM 724 O O . ILE A 1 90 ? -7.961 10.899 10.409 1.00 96.00 90 ILE A O 1
ATOM 728 N N . VAL A 1 91 ? -10.074 10.229 10.029 1.00 96.19 91 VAL A N 1
ATOM 729 C CA . VAL A 1 91 ? -10.120 9.287 11.159 1.00 96.19 91 VAL A CA 1
ATOM 730 C C . VAL A 1 91 ? -9.068 8.190 10.993 1.00 96.19 91 VAL A C 1
ATOM 732 O O . VAL A 1 91 ? -8.279 7.963 11.906 1.00 96.19 91 VAL A O 1
ATOM 735 N N . ILE A 1 92 ? -8.985 7.564 9.815 1.00 94.00 92 ILE A N 1
ATOM 736 C CA . ILE A 1 92 ? -7.991 6.522 9.522 1.00 94.00 92 ILE A CA 1
ATOM 737 C C . ILE A 1 92 ? -6.570 7.042 9.745 1.00 94.00 92 ILE A C 1
ATOM 739 O O . ILE A 1 92 ? -5.760 6.358 10.368 1.00 94.00 92 ILE A O 1
ATOM 743 N N . LEU A 1 93 ? -6.255 8.246 9.259 1.00 93.12 93 LEU A N 1
ATOM 744 C CA . LEU A 1 93 ? 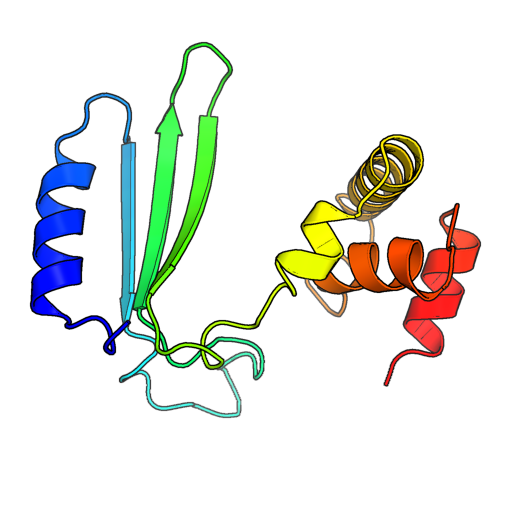-4.932 8.843 9.443 1.00 93.12 93 LEU A CA 1
ATOM 745 C C . LEU A 1 93 ? -4.630 9.127 10.917 1.00 93.12 93 LEU A C 1
ATOM 747 O O . LEU A 1 93 ? -3.530 8.824 11.373 1.00 93.12 93 LEU A O 1
ATOM 751 N N . ARG A 1 94 ? -5.602 9.649 11.673 1.00 92.38 94 ARG A N 1
ATOM 752 C CA . ARG A 1 94 ? -5.453 9.892 13.116 1.00 92.38 94 ARG A CA 1
ATOM 753 C C . ARG A 1 94 ? -5.193 8.600 13.881 1.00 92.38 94 ARG A C 1
ATOM 755 O O . ARG A 1 94 ? -4.236 8.538 14.644 1.00 9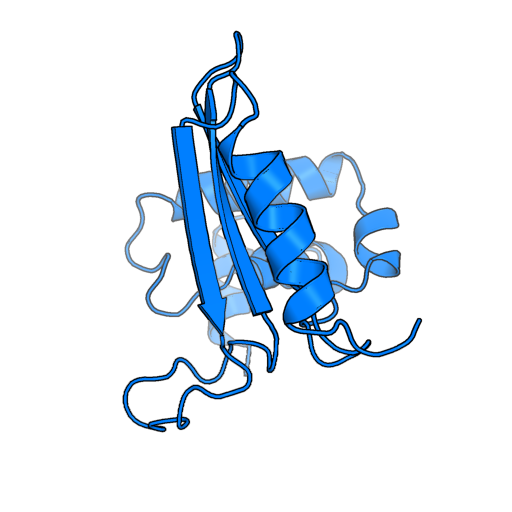2.38 94 ARG A O 1
ATOM 762 N N . LEU A 1 95 ? -5.997 7.564 13.642 1.00 91.31 95 LEU A N 1
ATOM 763 C CA . LEU A 1 95 ? -5.822 6.259 14.283 1.00 91.31 95 LEU A CA 1
ATOM 764 C C . LEU A 1 95 ? -4.463 5.642 13.943 1.00 91.31 95 LEU A C 1
ATOM 766 O O . LEU A 1 95 ? -3.785 5.123 14.827 1.00 91.31 95 LEU A O 1
ATOM 770 N N . LYS A 1 96 ? -4.035 5.737 12.677 1.00 90.31 96 LYS A N 1
ATOM 771 C CA . LYS A 1 96 ? -2.711 5.271 12.248 1.00 90.31 96 LYS A CA 1
ATOM 772 C C . LYS A 1 96 ? -1.579 6.018 12.946 1.00 90.31 96 LYS A C 1
ATOM 774 O O . LYS A 1 96 ? -0.608 5.373 13.326 1.00 90.31 96 LYS A O 1
ATOM 779 N N . GLU A 1 97 ? -1.689 7.335 13.121 1.00 88.25 97 GLU A N 1
ATOM 780 C CA . GLU A 1 97 ? -0.658 8.122 13.808 1.00 88.25 97 GLU A CA 1
ATOM 781 C C . GLU A 1 97 ? -0.582 7.772 15.299 1.00 88.25 97 GLU A C 1
ATOM 783 O O . GLU A 1 97 ? 0.514 7.569 15.807 1.00 88.25 97 GLU A O 1
ATOM 788 N N . LEU A 1 98 ? -1.722 7.595 15.978 1.00 85.56 98 LEU A N 1
ATOM 789 C CA . LEU A 1 98 ? -1.754 7.143 17.379 1.00 85.56 98 LEU A CA 1
ATOM 790 C C . LEU A 1 98 ? -1.083 5.774 17.556 1.00 85.56 98 LEU A C 1
ATOM 792 O O . LEU A 1 98 ? -0.366 5.533 18.523 1.00 85.56 98 LEU A O 1
ATOM 796 N N . TRP A 1 99 ? -1.293 4.878 16.594 1.00 82.25 99 TRP A N 1
ATOM 797 C CA . TRP A 1 99 ? -0.765 3.520 16.653 1.00 82.25 99 TRP A CA 1
ATOM 798 C C . TRP A 1 99 ? 0.683 3.388 16.189 1.00 82.25 99 TRP A C 1
ATOM 800 O O . TRP A 1 99 ? 1.349 2.428 16.564 1.00 82.25 99 TRP A O 1
ATOM 810 N N . LYS A 1 100 ? 1.193 4.337 15.404 1.00 77.62 100 LYS A N 1
ATOM 811 C CA . LYS A 1 100 ? 2.549 4.321 14.836 1.00 77.62 100 LYS A CA 1
ATOM 812 C C . LYS A 1 100 ? 3.646 4.116 15.884 1.00 77.62 100 LYS A C 1
ATOM 814 O O . LYS A 1 100 ? 4.580 3.360 15.615 1.00 77.62 100 LYS A O 1
ATOM 819 N N . ASP A 1 101 ? 3.492 4.744 17.049 1.00 70.12 101 ASP A N 1
ATOM 820 C CA . ASP A 1 101 ? 4.459 4.718 18.156 1.00 70.12 101 ASP A CA 1
ATOM 821 C C . ASP A 1 101 ? 3.985 3.854 19.350 1.00 70.12 101 ASP A C 1
ATOM 823 O O . ASP A 1 101 ? 4.692 3.714 20.351 1.00 70.12 101 ASP A O 1
ATOM 827 N N . GLY A 1 102 ? 2.790 3.259 19.257 1.00 63.34 102 GLY A N 1
ATOM 828 C CA . GLY A 1 102 ? 2.174 2.451 20.311 1.00 63.34 102 GLY A CA 1
ATOM 829 C C . GLY A 1 102 ? 2.650 0.991 20.351 1.00 63.34 102 GLY A C 1
ATOM 830 O O . GLY A 1 102 ? 3.153 0.434 19.372 1.00 63.34 102 GLY A O 1
ATOM 831 N N . LYS A 1 103 ? 2.438 0.322 21.493 1.00 51.06 103 LYS A N 1
ATOM 832 C CA . LYS A 1 103 ? 2.635 -1.132 21.640 1.00 51.06 103 LYS A CA 1
ATOM 833 C C . LYS A 1 103 ? 1.549 -1.887 20.859 1.00 51.06 103 LYS A C 1
ATOM 835 O O . LYS A 1 103 ? 0.505 -2.193 21.418 1.00 51.06 103 LYS A O 1
ATOM 840 N N . GLY A 1 104 ? 1.773 -2.192 19.583 1.00 55.19 104 GLY A N 1
ATOM 841 C CA . GLY A 1 104 ? 0.881 -3.097 18.839 1.00 55.19 104 GLY A CA 1
ATOM 842 C C . GLY A 1 104 ? 0.901 -2.952 17.321 1.00 55.19 104 GLY A C 1
ATOM 843 O O . GLY A 1 104 ? 0.528 -3.889 16.606 1.00 55.19 104 GLY A O 1
ATOM 844 N N . TYR A 1 105 ? 1.379 -1.823 16.793 1.00 53.34 105 TYR A N 1
ATOM 845 C CA . TYR A 1 105 ? 1.575 -1.696 15.354 1.00 53.34 105 TYR A CA 1
ATOM 846 C C . TYR A 1 105 ? 2.747 -2.588 14.933 1.00 53.34 105 TYR A C 1
ATOM 848 O O . TYR A 1 105 ? 3.873 -2.390 15.382 1.00 53.34 105 TYR A O 1
ATOM 856 N N . ARG A 1 106 ? 2.456 -3.551 14.044 1.00 55.06 106 ARG A N 1
ATOM 857 C CA . ARG A 1 106 ? 3.316 -4.634 13.502 1.00 55.06 106 ARG A CA 1
ATOM 858 C C . ARG A 1 106 ? 3.208 -6.016 14.156 1.00 55.06 106 ARG A C 1
ATOM 860 O O . ARG A 1 106 ? 3.559 -6.968 13.456 1.00 55.06 106 ARG A O 1
ATOM 867 N N . ASP A 1 107 ? 2.673 -6.142 15.371 1.00 62.22 107 ASP A N 1
ATOM 868 C CA . ASP A 1 107 ? 2.607 -7.442 16.069 1.00 62.22 107 ASP A CA 1
ATOM 869 C C . ASP A 1 107 ? 1.238 -8.141 15.949 1.00 62.22 107 ASP A C 1
ATOM 871 O O . ASP A 1 107 ? 1.175 -9.366 16.003 1.00 62.22 107 ASP A O 1
ATOM 875 N N . GLY A 1 108 ? 0.155 -7.397 15.680 1.00 71.56 108 GLY A N 1
ATOM 876 C CA . GLY A 1 108 ? -1.188 -7.976 15.467 1.00 71.56 108 GLY A CA 1
ATOM 877 C C . GLY A 1 108 ? -2.189 -7.094 14.708 1.00 71.56 108 GLY A C 1
ATOM 878 O O . GLY A 1 108 ? -3.342 -7.481 14.500 1.00 71.56 108 GLY A O 1
ATOM 879 N N . VAL A 1 109 ? -1.766 -5.902 14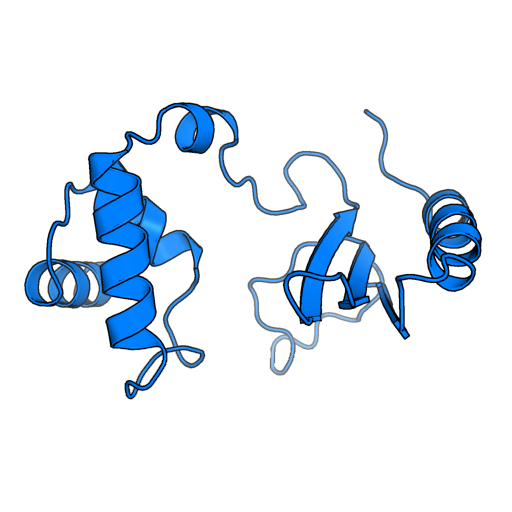.276 1.00 81.62 109 VAL A N 1
ATOM 880 C CA . VAL A 1 109 ? -2.631 -4.926 13.599 1.00 81.62 109 VAL A CA 1
ATOM 881 C C . VAL A 1 109 ? -2.126 -4.645 12.192 1.00 81.62 109 VAL A C 1
ATOM 883 O O . VAL A 1 109 ? -0.976 -4.248 11.986 1.00 81.62 109 VAL A O 1
ATOM 886 N N . LEU A 1 110 ? -2.998 -4.881 11.214 1.00 80.00 110 LEU A N 1
ATOM 887 C CA . LEU A 1 110 ? -2.756 -4.689 9.790 1.00 80.00 110 LEU A CA 1
ATOM 888 C C . LEU A 1 110 ? -3.292 -3.327 9.340 1.00 80.00 110 LEU A C 1
ATOM 890 O O . LEU A 1 110 ? -4.265 -2.814 9.881 1.00 80.00 110 LEU A O 1
ATOM 894 N N . SER A 1 111 ? -2.722 -2.758 8.271 1.00 81.12 111 SER A N 1
ATOM 895 C CA . SER A 1 111 ? -3.247 -1.511 7.680 1.00 81.12 111 SER A CA 1
ATOM 896 C C . SER A 1 111 ? -4.733 -1.632 7.313 1.00 81.12 111 SER A C 1
ATOM 898 O O . SER A 1 111 ? -5.476 -0.669 7.466 1.00 81.12 111 SER A O 1
ATOM 900 N N . THR A 1 112 ? -5.179 -2.817 6.882 1.00 82.38 112 THR A N 1
ATOM 901 C CA . THR A 1 112 ? -6.578 -3.112 6.536 1.00 82.38 112 THR A CA 1
ATOM 902 C C . THR A 1 112 ? -7.536 -3.015 7.716 1.00 82.38 112 THR A C 1
ATOM 904 O O . THR A 1 112 ? -8.714 -2.756 7.498 1.00 82.38 112 THR A O 1
ATOM 907 N N . ASP A 1 113 ? -7.057 -3.199 8.946 1.00 87.38 113 ASP A N 1
ATOM 908 C CA . ASP A 1 113 ? -7.897 -3.117 10.142 1.00 87.38 113 ASP A CA 1
ATOM 909 C C . ASP A 1 113 ? -8.438 -1.705 10.340 1.00 87.38 113 ASP A C 1
ATOM 911 O O . ASP A 1 113 ? -9.623 -1.540 10.602 1.00 87.38 113 ASP A O 1
ATOM 915 N N . PHE A 1 114 ? -7.609 -0.685 10.106 1.00 90.94 114 PHE A N 1
ATOM 916 C CA . PHE A 1 114 ? -8.029 0.716 10.180 1.00 90.94 114 PHE A CA 1
ATOM 917 C C . PHE A 1 114 ? -9.150 1.025 9.187 1.00 90.94 114 PHE A C 1
ATOM 919 O O . PHE A 1 114 ? -10.135 1.660 9.545 1.00 90.94 114 PHE A O 1
ATOM 926 N N . TYR A 1 115 ? -9.021 0.552 7.943 1.00 90.19 115 TYR A N 1
ATOM 927 C CA . TYR A 1 115 ? -10.052 0.774 6.928 1.00 90.19 115 TYR A CA 1
ATOM 928 C C . TYR A 1 115 ? -11.337 0.024 7.269 1.00 90.19 115 TYR A C 1
ATOM 930 O O . TYR A 1 115 ? -12.402 0.624 7.239 1.00 90.19 115 TYR A O 1
ATOM 938 N N . LYS A 1 116 ? -11.254 -1.256 7.652 1.00 89.75 116 LYS A N 1
ATOM 939 C CA . LYS A 1 116 ? -12.437 -2.044 8.031 1.00 89.75 116 LYS A CA 1
ATOM 940 C C . LYS A 1 116 ? -13.164 -1.438 9.230 1.00 89.75 116 LYS A C 1
ATOM 942 O O . LYS A 1 116 ? -14.378 -1.277 9.169 1.00 89.75 116 LYS A O 1
ATOM 947 N N . ALA A 1 117 ? -12.433 -1.066 10.279 1.00 93.12 117 ALA A N 1
ATOM 948 C CA . ALA A 1 117 ? -13.001 -0.452 11.472 1.00 93.12 117 ALA A CA 1
ATOM 949 C C . ALA A 1 117 ? -13.767 0.834 11.130 1.00 93.12 117 ALA A C 1
ATOM 951 O O . ALA A 1 117 ? -14.924 0.994 11.502 1.00 93.12 117 ALA A O 1
ATOM 952 N N . VAL A 1 118 ? -13.153 1.732 10.359 1.00 94.75 118 VAL A N 1
ATOM 953 C CA . VAL A 1 118 ? -13.743 3.045 10.070 1.00 94.75 118 VAL A CA 1
ATOM 954 C C . VAL A 1 118 ? -14.831 2.973 8.996 1.00 94.75 118 VAL A C 1
ATOM 956 O O . VAL A 1 118 ? -15.849 3.649 9.104 1.00 94.75 118 VAL A O 1
ATOM 959 N N . MET A 1 119 ? -14.640 2.171 7.949 1.00 92.69 119 MET A N 1
ATOM 960 C CA . MET A 1 119 ? -15.558 2.136 6.806 1.00 92.69 119 MET A CA 1
ATOM 961 C C . MET A 1 119 ? -16.740 1.190 7.013 1.00 92.69 119 MET A C 1
ATOM 963 O O . MET A 1 119 ? -17.823 1.473 6.512 1.00 92.69 119 MET A O 1
ATOM 967 N N . ARG A 1 120 ? -16.553 0.081 7.743 1.00 91.00 120 ARG A N 1
ATOM 968 C CA . ARG A 1 120 ? -17.596 -0.946 7.928 1.00 91.00 120 ARG A CA 1
ATOM 969 C C . ARG A 1 120 ? -18.250 -0.911 9.302 1.00 91.00 120 ARG A C 1
ATOM 971 O O . ARG A 1 120 ? -19.401 -1.310 9.413 1.00 91.00 120 ARG A O 1
ATOM 978 N N . GLN A 1 121 ? -17.520 -0.474 10.327 1.00 92.75 121 GLN A N 1
ATOM 979 C CA . GLN A 1 121 ? -17.991 -0.444 11.720 1.00 92.75 121 GLN A CA 1
ATOM 980 C C . GLN A 1 121 ? -18.129 0.985 12.267 1.00 92.75 121 GLN A C 1
ATOM 982 O O . GLN A 1 121 ? -18.362 1.166 13.456 1.00 92.75 121 GLN A O 1
ATOM 987 N N . ASP A 1 122 ? -17.970 1.996 11.404 1.00 94.31 122 ASP A N 1
ATOM 988 C CA . ASP A 1 122 ? -18.077 3.423 11.731 1.00 94.31 122 ASP A CA 1
ATOM 989 C C . ASP A 1 122 ? -17.226 3.870 12.938 1.00 94.31 122 ASP A C 1
ATOM 991 O O . ASP A 1 122 ? -17.561 4.818 13.644 1.00 94.31 122 ASP A O 1
ATOM 995 N N . VAL A 1 123 ? -16.089 3.208 13.181 1.00 96.06 123 VAL A N 1
ATOM 996 C CA . VAL A 1 123 ? -15.169 3.574 14.267 1.00 96.06 123 VAL A CA 1
ATOM 997 C C . VAL A 1 123 ? -14.637 4.993 14.053 1.00 96.06 123 VAL A C 1
ATOM 999 O O . VAL A 1 123 ? -14.190 5.338 12.959 1.00 96.06 123 VAL A O 1
ATOM 1002 N N . LYS A 1 124 ? -14.650 5.815 15.111 1.00 95.38 124 LYS A N 1
ATOM 1003 C CA . LYS A 1 124 ? -14.239 7.235 15.067 1.00 95.38 124 LYS A CA 1
ATOM 1004 C C . LYS A 1 124 ? -13.011 7.575 15.910 1.00 95.38 124 LYS A C 1
ATOM 1006 O O . LYS A 1 124 ? -12.395 8.616 15.681 1.00 95.38 124 LYS A O 1
ATOM 1011 N N . ASP A 1 125 ? -12.666 6.735 16.882 1.00 93.81 125 ASP A N 1
ATOM 1012 C CA . ASP A 1 125 ? -11.660 7.037 17.900 1.00 93.81 125 ASP A CA 1
ATOM 1013 C C . ASP A 1 125 ? -10.869 5.797 18.353 1.00 93.81 125 ASP A C 1
ATOM 1015 O O . ASP A 1 125 ? -11.113 4.671 17.915 1.00 93.81 125 ASP A O 1
ATOM 1019 N N . GLU A 1 126 ? -9.859 6.028 19.194 1.00 91.38 126 GLU A N 1
ATOM 1020 C CA . GLU A 1 126 ? -8.938 4.996 19.683 1.00 91.38 126 GLU A CA 1
ATOM 1021 C C . GLU A 1 126 ? -9.639 3.913 20.507 1.00 91.38 126 GLU A C 1
ATOM 1023 O O . GLU A 1 126 ? -9.296 2.734 20.392 1.00 91.38 126 GLU A O 1
ATOM 1028 N N . ARG A 1 127 ? -10.634 4.294 21.316 1.00 91.94 127 ARG A N 1
ATOM 1029 C CA . ARG A 1 127 ? -11.387 3.348 22.141 1.00 91.94 127 ARG A CA 1
ATOM 1030 C C . ARG A 1 127 ? -12.177 2.395 21.251 1.00 91.94 127 ARG A C 1
ATOM 1032 O O . ARG A 1 127 ? -12.009 1.187 21.377 1.00 91.94 127 ARG A O 1
ATOM 1039 N N . GLY A 1 128 ? -12.947 2.930 20.303 1.00 94.06 128 GLY A N 1
ATOM 1040 C CA . GLY A 1 128 ? -13.699 2.113 19.351 1.00 94.06 128 GLY A CA 1
ATOM 1041 C C . GLY A 1 128 ? -12.786 1.246 18.482 1.00 94.06 128 GLY A C 1
ATOM 1042 O O . GLY A 1 128 ? -13.133 0.120 18.140 1.00 94.06 128 GLY A O 1
ATOM 1043 N N . PHE A 1 129 ? -11.581 1.728 18.161 1.00 93.00 129 PHE A N 1
ATOM 1044 C CA . PHE A 1 129 ? -10.610 0.916 17.433 1.00 93.00 129 PHE A CA 1
ATOM 1045 C C . PHE A 1 129 ? -10.056 -0.232 18.283 1.00 93.00 129 PHE A C 1
ATOM 1047 O O . PHE A 1 129 ? -9.902 -1.339 17.777 1.00 93.00 129 PHE A O 1
ATOM 1054 N N . THR A 1 130 ? -9.800 -0.000 19.570 1.00 90.69 130 THR A N 1
ATOM 1055 C CA . THR A 1 130 ? -9.360 -1.047 20.504 1.00 90.69 130 THR A CA 1
ATOM 1056 C C . THR A 1 130 ? -10.435 -2.126 20.660 1.00 90.69 130 THR A C 1
ATOM 1058 O O . THR A 1 130 ? -10.135 -3.304 20.498 1.00 90.69 130 THR A O 1
ATOM 1061 N N . GLU A 1 131 ? -11.697 -1.731 20.842 1.00 92.69 131 GLU A N 1
ATOM 1062 C CA . GLU A 1 131 ? -12.846 -2.650 20.900 1.00 92.69 131 GLU A CA 1
ATOM 1063 C C . GLU A 1 131 ? -13.003 -3.461 19.597 1.00 92.69 131 GLU A C 1
ATOM 1065 O O . GLU A 1 131 ? -13.238 -4.671 19.622 1.00 92.69 131 GLU A O 1
ATOM 1070 N N . TYR A 1 132 ? -12.805 -2.825 18.436 1.00 92.81 132 TYR A N 1
ATOM 1071 C CA . TYR A 1 132 ? -12.778 -3.525 17.147 1.00 92.81 132 TYR A CA 1
ATOM 1072 C C . TYR A 1 132 ? -11.668 -4.587 17.094 1.00 92.81 132 TYR A C 1
ATOM 1074 O O . TYR A 1 132 ? -11.877 -5.681 16.578 1.00 92.81 132 TYR A O 1
ATOM 1082 N N . LEU A 1 133 ? -10.477 -4.289 17.619 1.00 89.12 133 LEU A N 1
ATOM 1083 C CA . LEU A 1 133 ? -9.358 -5.232 17.607 1.00 89.12 133 LEU A CA 1
ATOM 1084 C C . LEU A 1 133 ? -9.565 -6.428 18.541 1.00 89.12 133 LEU A C 1
ATOM 1086 O O . LEU A 1 133 ? -9.020 -7.491 18.260 1.00 89.12 133 LEU A O 1
ATOM 1090 N N . GLU A 1 134 ? -10.323 -6.265 19.623 1.00 88.94 134 GLU A N 1
ATOM 1091 C CA . GLU A 1 134 ? -10.667 -7.349 20.555 1.00 88.94 134 GLU A CA 1
ATOM 1092 C C . GLU A 1 134 ? -11.765 -8.272 20.012 1.00 88.94 134 GLU A C 1
ATOM 1094 O O . GLU A 1 134 ? -11.869 -9.424 20.426 1.00 88.94 134 GLU A O 1
ATOM 1099 N N . THR A 1 135 ? -12.580 -7.768 19.085 1.00 87.00 135 THR A N 1
ATOM 1100 C CA . THR A 1 135 ? -13.735 -8.480 18.515 1.00 87.00 135 THR A CA 1
ATOM 1101 C C . THR A 1 135 ? -13.499 -8.996 17.098 1.00 87.00 135 THR A C 1
ATOM 1103 O O . THR A 1 135 ? -14.338 -9.729 16.574 1.00 87.00 135 THR A O 1
ATOM 1106 N N . LYS A 1 136 ? -12.382 -8.622 16.458 1.00 76.38 136 LYS A N 1
ATOM 1107 C CA . LYS A 1 136 ? -12.015 -9.152 15.143 1.00 76.38 136 LYS A CA 1
ATOM 1108 C C . LYS A 1 136 ? -11.452 -10.573 15.299 1.00 76.38 136 LYS A C 1
ATOM 1110 O O . LYS A 1 136 ? -10.496 -10.782 16.044 1.00 76.38 136 LYS A O 1
ATOM 1115 N N . ASP A 1 137 ? -12.033 -11.515 14.564 1.00 56.69 137 ASP A N 1
ATOM 1116 C CA . ASP A 1 137 ? -11.495 -12.869 14.372 1.00 56.69 137 ASP A CA 1
ATOM 1117 C C . ASP A 1 137 ? -10.315 -12.875 13.380 1.00 56.69 137 ASP A C 1
ATOM 1119 O O . ASP A 1 137 ? -10.438 -12.263 12.286 1.00 56.69 137 ASP A O 1
#

pLDDT: mean 82.88, std 14.5, range [45.72, 96.19]

Radius of gyration: 17.43 Å; chains: 1; bounding box: 36×40×40 Å